Protein AF-A0A9D7MMZ5-F1 (afdb_monomer_lite)

Foldseek 3Di:
DQVVQQVQQDPVVVVVVDRGHPDHPDDPDDDDPDPVSVVVVLVCQLCVCVDDPHVVDVDSCVPLPHCNCCVPPVDDGPDDDDDPVVPPDPVVDDD

Secondary structure (DSSP, 8-state):
-HHHHHHTS-HHHHHTT----SS-S--------SHHHHHHHHHHHHHGGGSTT--S-SSGGG-TTSSHHHHHH----SS----TTT-S-TTSS--

pLDDT: mean 89.88, std 9.31, range [56.59, 97.06]

Sequence (95 aa):
MLNLLGESVTQHERRKKKKHNVFRPSEDIKEIMTEKFMRQKLNYMHKNPVSGKWKLAENYLDYIHSSARFYELGEEGVFHVYHYQEINNPAEFPP

Radius of gyration: 18.21 Å; chains: 1; bounding box: 32×30×43 Å

Structure (mmCIF, N/CA/C/O backbone):
data_AF-A0A9D7MMZ5-F1
#
_entry.id   AF-A0A9D7MMZ5-F1
#
loop_
_atom_site.group_PDB
_atom_site.id
_atom_site.type_symbol
_atom_site.label_atom_id
_atom_site.label_alt_id
_atom_site.label_comp_id
_atom_site.label_asym_id
_atom_site.label_entity_id
_atom_site.label_seq_id
_atom_site.pdbx_PDB_ins_code
_atom_site.Cartn_x
_atom_site.Cartn_y
_atom_site.Cartn_z
_atom_site.occupancy
_atom_site.B_iso_or_equiv
_atom_site.auth_seq_id
_atom_site.auth_comp_id
_atom_site.auth_asym_id
_atom_site.auth_atom_id
_atom_site.pdbx_PDB_model_num
ATOM 1 N N . MET A 1 1 ? -9.448 -7.998 21.918 1.00 75.19 1 MET A N 1
ATOM 2 C CA . MET A 1 1 ? -9.712 -7.203 20.696 1.00 75.19 1 MET A CA 1
ATOM 3 C C . MET A 1 1 ? -10.775 -6.131 20.924 1.00 75.19 1 MET A C 1
ATOM 5 O O . MET A 1 1 ? -10.462 -4.974 20.696 1.00 75.19 1 MET A O 1
ATOM 9 N N . LEU A 1 2 ? -11.977 -6.456 21.424 1.00 89.06 2 LEU A N 1
ATOM 10 C CA . LEU A 1 2 ? -13.026 -5.446 21.665 1.00 89.06 2 LEU A CA 1
ATOM 11 C C . LEU A 1 2 ? -12.604 -4.326 22.632 1.00 89.06 2 LEU A C 1
ATOM 13 O O . LEU A 1 2 ? -12.872 -3.167 22.343 1.00 89.06 2 LEU A O 1
ATOM 17 N N . ASN A 1 3 ? -11.864 -4.642 23.702 1.00 91.31 3 ASN A N 1
ATOM 18 C CA .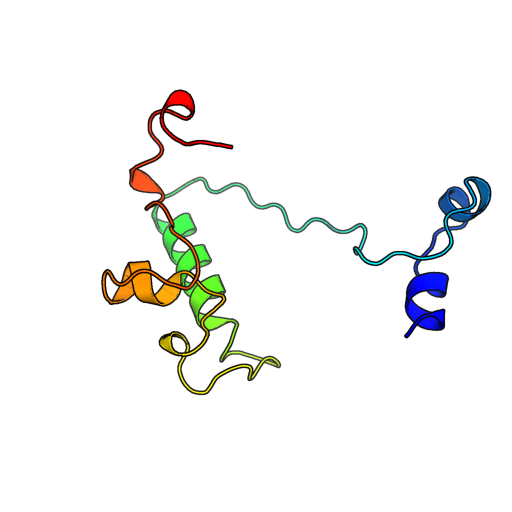 ASN A 1 3 ? -11.351 -3.622 24.631 1.00 91.31 3 ASN A CA 1
ATOM 19 C C . ASN A 1 3 ? -10.459 -2.589 23.924 1.00 91.31 3 ASN A C 1
ATOM 21 O O . ASN A 1 3 ? -10.714 -1.399 24.043 1.00 91.31 3 ASN A O 1
ATOM 25 N N . LEU A 1 4 ? -9.512 -3.038 23.091 1.00 91.69 4 LEU A N 1
ATOM 26 C CA . LEU A 1 4 ? -8.630 -2.165 22.303 1.00 91.69 4 LEU A CA 1
ATOM 27 C C . LEU A 1 4 ? -9.419 -1.229 21.373 1.00 91.69 4 LEU A C 1
ATOM 29 O O . LEU A 1 4 ? -9.133 -0.038 21.286 1.00 91.69 4 LEU A O 1
ATOM 33 N N . LEU A 1 5 ? -10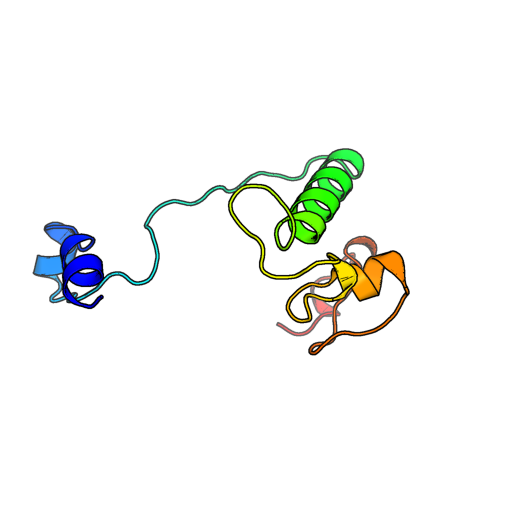.422 -1.767 20.672 1.00 92.56 5 LEU A N 1
ATOM 34 C CA . LEU A 1 5 ? -11.268 -0.969 19.779 1.00 92.56 5 LEU A CA 1
ATOM 35 C C . LEU A 1 5 ? -12.168 -0.007 20.563 1.00 92.56 5 LEU A C 1
ATOM 37 O O . LEU A 1 5 ? -12.568 1.029 20.042 1.00 92.56 5 LEU A O 1
ATOM 41 N N . GLY A 1 6 ? -12.526 -0.363 21.795 1.00 94.06 6 GLY A N 1
ATOM 42 C CA . GLY A 1 6 ? -13.284 0.489 22.697 1.00 94.06 6 GLY A CA 1
ATOM 43 C C . GLY A 1 6 ? -12.426 1.623 23.239 1.00 94.06 6 GLY A C 1
ATOM 44 O O . GLY A 1 6 ? -12.889 2.755 23.295 1.00 94.06 6 GLY A O 1
ATOM 45 N N . GLU A 1 7 ? -11.176 1.348 23.608 1.00 92.12 7 GLU A N 1
ATOM 46 C CA . GLU A 1 7 ? -10.197 2.321 24.108 1.00 92.12 7 GLU A CA 1
ATOM 47 C C . GLU A 1 7 ? -9.863 3.400 23.075 1.00 92.12 7 GLU A C 1
ATOM 49 O O . GLU A 1 7 ? -9.715 4.564 23.440 1.00 92.12 7 GLU A O 1
ATOM 54 N N . SER A 1 8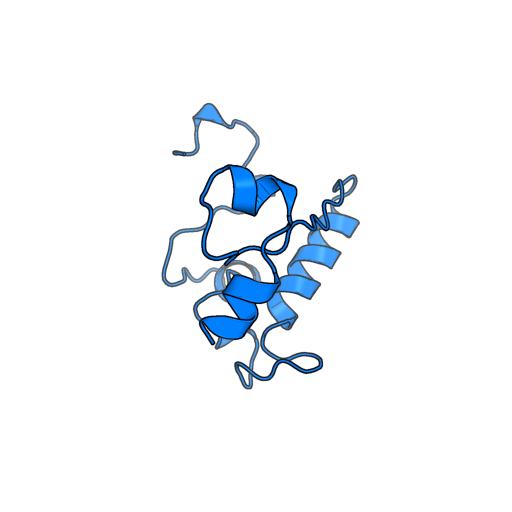 ? -9.841 3.057 21.784 1.00 91.00 8 SER A N 1
ATOM 55 C CA . SER A 1 8 ? -9.590 4.016 20.704 1.00 91.00 8 SER A CA 1
ATOM 56 C C . SER A 1 8 ? -10.753 4.983 20.426 1.00 91.00 8 SER A C 1
ATOM 58 O O . SER A 1 8 ? -10.607 5.869 19.582 1.00 91.00 8 SER A O 1
ATOM 60 N N . VAL A 1 9 ? -11.899 4.859 21.114 1.00 92.81 9 VAL A N 1
ATOM 61 C CA . VAL A 1 9 ? -13.032 5.795 20.998 1.00 92.81 9 VAL A CA 1
ATOM 62 C C . VAL A 1 9 ? -12.805 7.034 21.859 1.00 92.81 9 VAL A C 1
ATOM 64 O O . VAL A 1 9 ? -12.729 6.957 23.092 1.00 92.81 9 VAL A O 1
ATOM 67 N N . THR A 1 10 ? -12.777 8.198 21.209 1.00 91.50 10 THR A N 1
ATOM 68 C CA . THR A 1 10 ? -12.595 9.490 21.883 1.00 91.50 10 THR A CA 1
ATOM 69 C C . THR A 1 10 ? -13.787 9.836 22.783 1.00 91.50 10 THR A C 1
ATOM 71 O O . THR A 1 10 ? -14.915 9.387 22.569 1.00 91.50 10 THR A O 1
ATOM 74 N N . GLN A 1 11 ? -13.580 10.692 23.790 1.00 92.75 11 GLN A N 1
ATOM 75 C CA . GLN A 1 11 ? -14.661 11.115 24.691 1.00 92.75 11 GLN A CA 1
ATOM 76 C C . GLN A 1 11 ? -15.825 11.779 23.929 1.00 92.75 11 GLN A C 1
ATOM 78 O O . GLN A 1 11 ? -16.992 11.543 24.247 1.00 92.75 11 GLN A O 1
ATOM 83 N N . HIS A 1 12 ? -15.521 12.559 22.885 1.00 92.12 12 HIS A N 1
ATOM 84 C CA . HIS A 1 12 ? -16.527 13.175 22.019 1.00 92.12 12 HIS A CA 1
ATOM 85 C C . HIS A 1 12 ? -17.398 12.124 21.310 1.00 92.12 12 HIS A C 1
ATOM 87 O O . HIS A 1 12 ? -18.622 12.239 21.290 1.00 92.12 12 HIS A O 1
ATOM 93 N N . GLU A 1 13 ? -16.792 11.066 20.772 1.00 93.31 13 GLU A N 1
ATOM 94 C CA . GLU A 1 13 ? -17.517 9.985 20.098 1.00 93.31 13 GLU A CA 1
ATOM 95 C C . GLU A 1 13 ? -18.339 9.126 21.069 1.00 93.31 13 GLU A C 1
ATOM 97 O O . GLU A 1 13 ? -19.448 8.704 20.731 1.00 93.31 13 GLU A O 1
ATOM 102 N N . ARG A 1 14 ? -17.858 8.927 22.304 1.00 94.38 14 ARG A N 1
ATOM 103 C CA . ARG A 1 14 ? -18.627 8.236 23.354 1.00 94.38 14 ARG A CA 1
ATOM 104 C C . ARG A 1 14 ? -19.925 8.962 23.686 1.00 94.38 14 ARG A C 1
ATOM 106 O O . ARG A 1 14 ? -20.947 8.310 23.890 1.00 94.38 14 ARG A O 1
ATOM 113 N N . ARG A 1 15 ? -19.929 10.301 23.667 1.00 95.56 15 ARG A N 1
ATOM 114 C CA . ARG A 1 15 ? -21.157 11.103 23.846 1.00 95.56 15 ARG A CA 1
ATOM 115 C C . ARG A 1 15 ? -22.189 10.840 22.745 1.00 95.56 15 ARG A C 1
ATOM 117 O O . ARG A 1 15 ? -23.383 10.936 23.003 1.00 95.56 15 ARG A O 1
ATOM 124 N N . LYS A 1 16 ? -21.742 10.436 21.551 1.00 95.31 16 LYS A N 1
ATOM 125 C CA . LYS A 1 16 ? -22.591 9.986 20.432 1.00 95.31 16 LYS A CA 1
ATOM 126 C C . LYS A 1 16 ? -22.935 8.489 20.498 1.00 95.31 16 LYS A C 1
ATOM 128 O O . LYS A 1 16 ? -23.424 7.932 19.522 1.00 95.31 16 LYS A O 1
ATOM 133 N N . LYS A 1 17 ? -22.682 7.824 21.633 1.00 95.62 17 LYS A N 1
ATOM 134 C CA . LYS A 1 17 ? -22.900 6.383 21.864 1.00 95.62 17 LYS A CA 1
ATOM 135 C C . LYS A 1 17 ? -22.081 5.457 20.948 1.00 95.62 17 LYS A C 1
ATOM 137 O O . LYS A 1 17 ? -22.411 4.276 20.828 1.00 95.62 17 LYS A O 1
ATOM 142 N N . LYS A 1 18 ? -20.993 5.945 20.333 1.00 94.81 18 LYS A N 1
ATOM 143 C CA . LYS A 1 18 ? -20.054 5.090 19.589 1.00 94.81 18 LYS A CA 1
ATOM 144 C C . LYS A 1 18 ? -19.342 4.151 20.567 1.00 94.81 18 LYS A C 1
ATOM 146 O O . LYS A 1 18 ? -18.860 4.597 21.606 1.00 94.81 18 LYS A O 1
ATOM 151 N N . LYS A 1 19 ? -19.296 2.854 20.245 1.00 94.81 19 LYS A N 1
ATOM 152 C CA . LYS A 1 19 ? -18.733 1.817 21.132 1.00 94.81 19 LYS A CA 1
ATOM 153 C C . LYS A 1 19 ? -17.308 1.407 20.771 1.00 94.81 19 LYS A C 1
ATOM 155 O O . LYS A 1 19 ? -16.540 1.111 21.676 1.00 94.81 19 LYS A O 1
ATOM 160 N N . HIS A 1 20 ? -16.966 1.399 19.482 1.00 95.31 20 HIS A N 1
ATOM 161 C CA . HIS A 1 20 ? -15.685 0.894 18.990 1.00 95.31 20 HIS A CA 1
ATOM 162 C C . HIS A 1 20 ? -15.197 1.683 17.766 1.00 95.31 20 HIS A C 1
ATOM 164 O O . HIS A 1 20 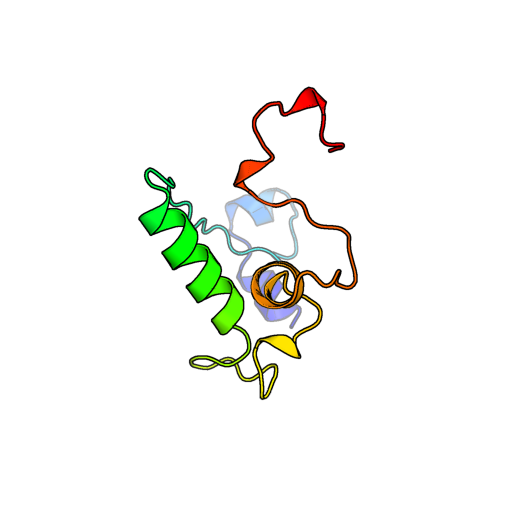? -16.012 2.125 16.952 1.00 95.31 20 HIS A O 1
ATOM 170 N N . ASN A 1 21 ? -13.876 1.805 17.620 1.00 92.62 21 ASN A N 1
ATOM 171 C CA . ASN A 1 21 ? -13.195 2.360 16.452 1.00 92.62 21 ASN A CA 1
ATOM 172 C C . ASN A 1 21 ? -12.386 1.264 15.750 1.00 92.62 21 ASN A C 1
ATOM 174 O O . ASN A 1 21 ? -11.363 0.818 16.263 1.00 92.62 21 ASN A O 1
ATOM 178 N N . VAL A 1 22 ? -12.854 0.844 14.569 1.00 90.62 22 VAL A N 1
ATOM 179 C CA . VAL A 1 22 ? -12.123 -0.082 13.682 1.00 90.62 22 VAL A CA 1
ATOM 180 C C . VAL A 1 22 ? -11.038 0.665 12.906 1.00 90.62 22 VAL A C 1
ATOM 182 O O . VAL A 1 22 ? -9.913 0.186 12.788 1.00 90.62 22 VAL A O 1
ATOM 185 N N . PHE A 1 23 ? -11.361 1.866 12.427 1.00 88.31 23 PHE A N 1
ATOM 186 C CA . PHE A 1 23 ? -10.432 2.722 11.698 1.00 88.31 23 PHE A CA 1
ATOM 187 C C . PHE A 1 23 ? -9.681 3.650 12.648 1.00 88.31 23 PHE A C 1
ATOM 189 O O . PHE A 1 23 ? -10.242 4.163 13.620 1.00 88.31 23 PHE A O 1
ATOM 196 N N . ARG A 1 24 ? -8.402 3.881 12.349 1.00 82.44 24 ARG A N 1
ATOM 197 C CA . ARG A 1 24 ? -7.612 4.914 13.021 1.00 82.44 24 ARG A CA 1
ATOM 198 C C . ARG A 1 24 ? -7.980 6.276 12.420 1.00 82.44 24 ARG A C 1
ATOM 200 O O . ARG A 1 24 ? -8.111 6.355 11.205 1.00 82.44 24 ARG A O 1
ATOM 207 N N . PRO A 1 25 ? -8.098 7.345 13.223 1.00 74.69 25 PRO A N 1
ATOM 208 C CA . PRO A 1 25 ? -8.471 8.683 12.749 1.00 74.69 25 PRO A CA 1
ATOM 209 C C . PRO A 1 25 ? -7.310 9.432 12.062 1.00 74.69 25 PRO A C 1
ATOM 211 O O . PRO A 1 25 ? -7.253 10.654 12.102 1.00 74.69 25 PRO A O 1
ATOM 214 N N . SER A 1 26 ? -6.342 8.706 11.502 1.00 78.06 26 SER A N 1
ATOM 215 C CA . SER A 1 26 ? -5.153 9.258 10.854 1.00 78.06 26 SER A CA 1
ATOM 216 C C . SER A 1 26 ? -5.219 8.947 9.368 1.00 78.06 26 SER A C 1
ATOM 218 O O . SER A 1 26 ? -5.518 7.819 8.978 1.00 78.06 26 SER A O 1
ATOM 220 N N . GLU A 1 27 ? -4.914 9.960 8.566 1.00 73.56 27 GLU A N 1
ATOM 221 C CA . GLU A 1 27 ? -4.865 9.872 7.115 1.00 73.56 27 GLU A CA 1
ATOM 222 C C . GLU A 1 27 ? -3.448 10.225 6.653 1.00 73.56 27 GLU A C 1
ATOM 224 O O . GLU A 1 27 ? -2.977 11.341 6.859 1.00 73.56 27 GLU A O 1
ATOM 229 N N . ASP A 1 28 ? -2.759 9.274 6.024 1.00 83.38 28 ASP A N 1
ATOM 230 C CA . ASP A 1 28 ? -1.465 9.509 5.373 1.00 83.38 28 ASP A CA 1
ATOM 231 C C . ASP A 1 28 ? -1.673 9.858 3.892 1.00 83.38 28 ASP A C 1
ATOM 233 O O . ASP A 1 28 ? -1.156 9.199 2.987 1.00 83.38 28 ASP A O 1
ATOM 237 N N . ILE A 1 29 ? -2.457 10.906 3.631 1.00 90.06 29 ILE A N 1
ATOM 238 C CA . ILE A 1 29 ? -2.727 11.365 2.266 1.00 90.06 29 ILE A CA 1
ATOM 239 C C . ILE A 1 29 ? -1.484 12.067 1.717 1.00 90.06 29 ILE A C 1
ATOM 241 O O . ILE A 1 29 ? -0.894 12.944 2.357 1.00 90.06 29 ILE A O 1
ATOM 245 N N . LYS A 1 30 ? -1.072 11.660 0.515 1.00 89.44 30 LYS A N 1
ATOM 246 C CA . LYS A 1 30 ? 0.038 12.260 -0.227 1.00 89.44 30 LYS A CA 1
ATOM 247 C C . LYS A 1 30 ? -0.401 12.506 -1.660 1.00 89.44 30 LYS A C 1
ATOM 249 O O . LYS A 1 30 ? -0.803 11.574 -2.349 1.00 89.44 30 LYS A O 1
ATOM 254 N N . GLU A 1 31 ? -0.287 13.752 -2.091 1.00 92.94 31 GLU A N 1
ATOM 255 C CA . GLU A 1 31 ? -0.553 14.137 -3.470 1.00 92.94 31 GLU A CA 1
ATOM 256 C C . GLU A 1 31 ? 0.528 13.572 -4.401 1.00 92.94 31 GLU A C 1
ATOM 258 O O . GLU A 1 31 ? 1.726 13.655 -4.112 1.00 92.94 31 GLU A O 1
ATOM 263 N N . ILE A 1 32 ? 0.108 12.972 -5.516 1.00 93.12 32 ILE A N 1
ATOM 264 C CA . ILE A 1 32 ? 1.005 12.384 -6.509 1.00 93.12 32 ILE A CA 1
ATOM 265 C C . ILE A 1 32 ? 1.205 13.385 -7.645 1.00 93.12 32 ILE A C 1
ATOM 267 O O . ILE A 1 32 ? 0.388 13.488 -8.549 1.00 93.12 32 ILE A O 1
ATOM 271 N N . MET A 1 33 ? 2.326 14.105 -7.598 1.00 92.31 33 MET A N 1
ATOM 272 C CA . MET A 1 33 ? 2.617 15.181 -8.558 1.00 92.31 33 MET A CA 1
ATOM 273 C C . MET A 1 33 ? 3.370 14.725 -9.810 1.00 92.31 33 MET A C 1
ATOM 275 O O . MET A 1 33 ? 3.493 15.480 -10.768 1.00 92.31 33 MET A O 1
ATOM 279 N N . THR A 1 34 ? 3.955 13.523 -9.799 1.00 95.12 34 THR A N 1
ATOM 280 C CA . THR A 1 34 ? 4.768 13.027 -10.919 1.00 95.12 34 THR A CA 1
ATOM 281 C C . THR A 1 34 ? 4.593 11.529 -11.109 1.00 95.12 34 THR A C 1
ATOM 283 O O . THR A 1 34 ? 4.400 10.786 -10.144 1.00 95.12 34 THR A O 1
ATOM 286 N N . GLU A 1 35 ? 4.769 11.066 -12.345 1.00 94.00 35 GLU A N 1
ATOM 287 C CA . GLU A 1 35 ? 4.775 9.637 -12.669 1.00 94.00 35 GLU A CA 1
ATOM 288 C C . GLU A 1 35 ? 5.865 8.882 -11.894 1.00 94.00 35 GLU A C 1
ATOM 290 O O . GLU A 1 35 ? 5.635 7.794 -11.368 1.00 94.00 35 GLU A O 1
ATOM 295 N N . LYS A 1 36 ? 7.048 9.490 -11.739 1.00 96.19 36 LYS A N 1
ATOM 296 C CA . LYS A 1 36 ? 8.128 8.925 -10.921 1.00 96.19 36 LYS A CA 1
ATOM 297 C C . LYS A 1 36 ? 7.656 8.661 -9.490 1.00 96.19 36 LYS A C 1
ATOM 299 O O . LYS A 1 36 ? 7.943 7.599 -8.938 1.00 96.19 36 LYS A O 1
ATOM 304 N N . PHE A 1 37 ? 6.926 9.608 -8.898 1.00 95.31 37 PHE A N 1
ATOM 305 C CA . PHE A 1 37 ? 6.401 9.447 -7.548 1.00 95.31 37 PHE A CA 1
ATOM 306 C C . PHE A 1 37 ? 5.289 8.393 -7.485 1.00 95.31 37 PHE A C 1
ATOM 308 O O . PHE A 1 37 ? 5.285 7.579 -6.560 1.00 95.31 37 PHE A O 1
ATOM 315 N N . MET A 1 38 ? 4.422 8.334 -8.502 1.00 94.50 38 MET A N 1
ATOM 316 C CA . MET A 1 38 ? 3.409 7.284 -8.646 1.00 94.50 38 MET A CA 1
ATOM 317 C C . MET A 1 38 ? 4.046 5.891 -8.650 1.00 94.50 38 MET A C 1
ATOM 319 O O . MET A 1 38 ? 3.719 5.050 -7.815 1.00 94.50 38 MET A O 1
ATOM 323 N N . ARG A 1 39 ? 5.033 5.671 -9.526 1.00 95.44 39 ARG A N 1
ATOM 324 C CA . ARG A 1 39 ? 5.766 4.400 -9.633 1.00 95.44 39 ARG A CA 1
ATOM 325 C C . ARG A 1 39 ? 6.479 4.041 -8.335 1.00 95.44 39 ARG A C 1
ATOM 327 O O . ARG A 1 39 ? 6.445 2.891 -7.911 1.00 95.44 39 ARG A O 1
ATOM 334 N N . GLN A 1 40 ? 7.080 5.021 -7.659 1.00 96.44 40 GLN A N 1
ATOM 335 C CA . GLN A 1 40 ? 7.698 4.795 -6.353 1.00 96.44 40 GLN A CA 1
ATOM 336 C C . GLN A 1 40 ? 6.679 4.286 -5.320 1.00 96.44 40 GLN A C 1
ATOM 338 O O . GLN A 1 40 ? 6.990 3.367 -4.560 1.00 96.44 40 GLN A O 1
ATOM 343 N N . LYS A 1 41 ? 5.474 4.867 -5.277 1.00 95.19 41 LYS A N 1
ATOM 344 C CA . LYS A 1 41 ? 4.417 4.446 -4.348 1.00 95.19 41 LYS A CA 1
ATOM 345 C C . LYS A 1 41 ? 3.807 3.101 -4.720 1.00 95.19 41 LYS A C 1
ATOM 347 O O . LYS A 1 41 ? 3.642 2.283 -3.819 1.00 95.19 41 LYS A O 1
ATOM 352 N N . LEU A 1 42 ? 3.551 2.840 -6.002 1.00 95.69 42 LEU A N 1
ATOM 353 C CA . LEU A 1 42 ? 3.111 1.526 -6.484 1.00 95.69 42 LEU A CA 1
ATOM 354 C C . LEU A 1 42 ? 4.103 0.433 -6.075 1.00 95.69 42 LEU A C 1
ATOM 356 O O . LEU A 1 42 ? 3.719 -0.504 -5.381 1.00 95.69 42 LEU A O 1
ATOM 360 N N . ASN A 1 43 ? 5.393 0.626 -6.362 1.00 96.44 43 ASN A N 1
ATOM 361 C CA . ASN A 1 43 ? 6.440 -0.328 -5.994 1.00 96.44 43 ASN A CA 1
ATOM 362 C C . ASN A 1 43 ? 6.524 -0.558 -4.480 1.00 96.44 43 ASN A C 1
ATOM 364 O O . ASN A 1 43 ? 6.750 -1.682 -4.035 1.00 96.44 43 ASN A O 1
ATOM 368 N N . TYR A 1 44 ? 6.355 0.496 -3.677 1.00 95.38 44 TYR A N 1
ATOM 369 C CA . TYR A 1 44 ? 6.291 0.366 -2.223 1.00 95.38 44 TYR A CA 1
ATOM 370 C C . TYR A 1 44 ? 5.088 -0.486 -1.794 1.00 95.38 44 TYR A C 1
ATOM 372 O O . TYR A 1 44 ? 5.257 -1.450 -1.052 1.00 95.38 44 TYR A O 1
ATOM 380 N N . MET A 1 45 ? 3.888 -0.177 -2.298 1.00 95.38 45 MET A N 1
ATOM 381 C CA . MET A 1 45 ? 2.665 -0.915 -1.973 1.00 95.38 45 MET A CA 1
ATOM 382 C C . MET A 1 45 ? 2.750 -2.385 -2.385 1.00 95.38 45 MET A C 1
ATOM 384 O O . MET A 1 45 ? 2.406 -3.251 -1.585 1.00 95.38 45 MET A O 1
ATOM 388 N N . HIS A 1 46 ? 3.260 -2.676 -3.584 1.00 96.88 46 HIS A N 1
ATOM 389 C CA . HIS A 1 46 ? 3.428 -4.044 -4.070 1.00 96.88 46 HIS A CA 1
ATOM 390 C C . HIS A 1 46 ? 4.410 -4.845 -3.226 1.00 96.88 46 HIS A C 1
ATOM 392 O O . HIS A 1 46 ? 4.161 -6.018 -2.998 1.00 96.88 46 HIS A O 1
ATOM 398 N N . LYS A 1 47 ? 5.476 -4.224 -2.705 1.00 96.75 47 LYS A N 1
ATOM 399 C CA . LYS A 1 47 ? 6.487 -4.896 -1.870 1.00 96.75 47 LYS A CA 1
ATOM 400 C C . LYS A 1 47 ? 6.126 -4.973 -0.384 1.00 96.75 47 LYS A C 1
ATOM 402 O O . LYS A 1 47 ? 6.753 -5.748 0.340 1.00 96.75 47 LYS A O 1
ATOM 407 N N . ASN A 1 48 ? 5.130 -4.223 0.090 1.00 95.94 48 ASN A N 1
ATOM 408 C CA . ASN A 1 48 ? 4.698 -4.245 1.494 1.00 95.94 48 ASN A CA 1
ATOM 409 C C . ASN A 1 48 ? 4.387 -5.645 2.058 1.00 95.94 48 ASN A C 1
ATOM 411 O O . ASN A 1 48 ? 4.764 -5.881 3.205 1.00 95.94 48 ASN A O 1
ATOM 415 N N . PRO A 1 49 ? 3.757 -6.582 1.318 1.00 96.94 49 PRO A N 1
ATOM 416 C CA . PRO A 1 49 ? 3.452 -7.917 1.835 1.00 96.94 49 PRO A CA 1
ATOM 417 C C . PRO A 1 49 ? 4.681 -8.738 2.245 1.00 96.94 49 PRO A C 1
ATOM 419 O O . PRO A 1 49 ? 4.540 -9.652 3.051 1.00 96.94 49 PRO A O 1
ATOM 422 N N . VAL A 1 50 ? 5.868 -8.415 1.721 1.00 96.56 50 VAL A N 1
ATOM 423 C CA . VAL A 1 50 ? 7.125 -9.145 1.979 1.00 96.56 50 VAL A CA 1
ATOM 424 C C . VAL A 1 50 ? 8.172 -8.309 2.722 1.00 96.56 50 VAL A C 1
ATOM 426 O O . VAL A 1 50 ? 9.309 -8.745 2.890 1.00 96.56 50 VAL A O 1
ATOM 429 N N . SER A 1 51 ? 7.828 -7.081 3.124 1.00 93.69 51 SER A N 1
ATOM 430 C CA . SER A 1 51 ? 8.789 -6.097 3.630 1.00 93.69 51 SER A CA 1
ATOM 431 C C . SER A 1 51 ? 8.531 -5.678 5.077 1.00 93.69 51 SER A C 1
ATOM 433 O O . SER A 1 51 ? 7.400 -5.493 5.534 1.00 93.69 51 SER A O 1
ATOM 435 N N . GLY A 1 52 ? 9.622 -5.386 5.787 1.00 87.00 52 GLY A N 1
ATOM 436 C CA . GLY A 1 52 ? 9.579 -4.846 7.142 1.00 87.00 52 GLY A CA 1
ATOM 437 C C . GLY A 1 52 ? 9.034 -5.861 8.144 1.00 87.00 52 GLY A C 1
ATOM 438 O O . GLY A 1 52 ? 9.458 -7.010 8.175 1.00 87.00 52 GLY A O 1
ATOM 439 N N . LYS A 1 53 ? 8.095 -5.426 8.989 1.00 87.44 53 LYS A N 1
ATOM 440 C CA . LYS A 1 53 ? 7.446 -6.307 9.977 1.00 87.44 53 LYS A CA 1
ATOM 441 C C . LYS A 1 53 ? 6.369 -7.214 9.374 1.00 87.44 53 LYS A C 1
ATOM 443 O O . LYS A 1 53 ? 5.786 -8.021 10.092 1.00 87.44 53 LYS A O 1
ATOM 448 N N . TRP A 1 54 ? 6.044 -7.015 8.102 1.00 79.56 54 TRP A N 1
ATOM 449 C CA . TRP A 1 54 ? 4.985 -7.732 7.418 1.00 79.56 54 TRP A CA 1
ATOM 450 C C . TRP A 1 54 ? 5.626 -8.819 6.555 1.00 79.56 54 TRP A C 1
ATOM 452 O O . TRP A 1 54 ? 6.452 -8.533 5.695 1.00 79.56 54 TRP A O 1
ATOM 462 N N . LYS A 1 55 ? 5.265 -10.071 6.832 1.00 89.75 55 LYS A N 1
ATOM 463 C CA . LYS A 1 55 ? 5.704 -11.259 6.095 1.00 89.75 55 LYS A CA 1
ATOM 464 C C . LYS A 1 55 ? 4.469 -12.082 5.730 1.00 89.75 55 LYS A C 1
ATOM 466 O O . LYS A 1 55 ? 4.233 -13.160 6.262 1.00 89.75 55 LYS A O 1
ATOM 471 N N . LEU A 1 56 ? 3.608 -11.469 4.922 1.00 95.69 56 LEU A N 1
ATOM 472 C CA . LEU A 1 56 ? 2.326 -12.024 4.486 1.00 95.69 56 LEU A CA 1
ATOM 473 C C . LEU A 1 56 ? 2.487 -13.001 3.311 1.00 95.69 56 LEU A C 1
ATOM 475 O O . LEU A 1 56 ? 1.596 -13.809 3.079 1.00 95.69 56 LEU A O 1
ATOM 479 N N . ALA A 1 57 ? 3.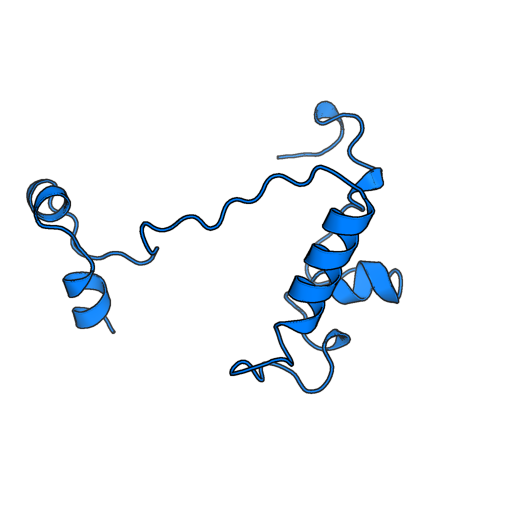606 -12.924 2.588 1.00 96.12 57 ALA A N 1
ATOM 480 C CA . ALA A 1 57 ? 3.995 -13.837 1.516 1.00 96.12 57 ALA A CA 1
ATOM 481 C C . ALA A 1 57 ? 5.532 -13.968 1.459 1.00 96.12 57 ALA A C 1
ATOM 483 O O . ALA A 1 57 ? 6.240 -13.171 2.078 1.00 96.12 57 ALA A O 1
ATOM 484 N N . GLU A 1 58 ? 6.049 -14.960 0.727 1.00 95.44 58 GLU A N 1
ATOM 485 C CA . GLU A 1 58 ? 7.494 -15.099 0.458 1.00 95.44 58 GLU A CA 1
ATOM 486 C C . GLU A 1 58 ? 7.900 -14.325 -0.810 1.00 95.44 58 GLU A C 1
ATOM 488 O O . GLU A 1 58 ? 8.929 -13.650 -0.820 1.00 95.44 58 GLU A O 1
ATOM 493 N N . ASN A 1 59 ? 7.062 -14.340 -1.854 1.00 96.19 59 ASN A N 1
ATOM 494 C CA . ASN A 1 59 ? 7.173 -13.450 -3.008 1.00 96.19 59 ASN A CA 1
ATOM 495 C C . ASN A 1 59 ? 6.011 -12.444 -3.012 1.00 96.19 59 ASN A C 1
ATOM 497 O O . ASN A 1 59 ? 4.869 -12.776 -2.701 1.00 96.19 59 ASN A O 1
ATOM 501 N N . TYR A 1 60 ? 6.287 -11.194 -3.380 1.00 96.50 60 TYR A N 1
ATOM 502 C CA . TYR A 1 60 ? 5.275 -10.139 -3.425 1.00 96.50 60 TYR A CA 1
ATOM 503 C C . TYR A 1 60 ? 4.200 -10.382 -4.496 1.00 96.50 60 T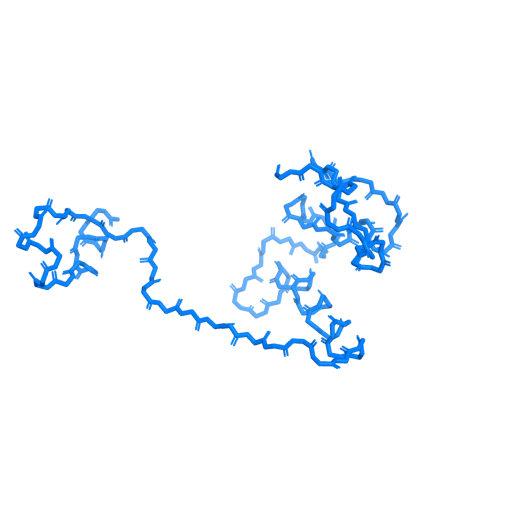YR A C 1
ATOM 505 O O . TYR A 1 60 ? 3.086 -9.874 -4.371 1.00 96.50 60 TYR A O 1
ATOM 513 N N . LEU A 1 61 ? 4.514 -11.199 -5.506 1.00 96.75 61 LEU A N 1
ATOM 514 C CA . LEU A 1 61 ? 3.569 -11.666 -6.517 1.00 96.75 61 LEU A CA 1
ATOM 515 C C . LEU A 1 61 ? 2.598 -12.733 -5.992 1.00 96.75 61 LEU A C 1
ATOM 517 O O . LEU A 1 61 ? 1.542 -12.910 -6.590 1.00 96.75 61 LEU A O 1
ATOM 521 N N . ASP A 1 62 ? 2.904 -13.401 -4.876 1.00 96.38 62 ASP A N 1
ATOM 522 C CA . ASP A 1 62 ? 2.042 -14.450 -4.307 1.00 96.38 62 ASP A CA 1
ATOM 523 C C . ASP A 1 62 ? 0.911 -13.866 -3.442 1.00 96.38 62 ASP A C 1
ATOM 525 O O . ASP A 1 62 ? -0.034 -14.563 -3.066 1.00 96.38 62 ASP A O 1
ATOM 529 N N . TYR A 1 63 ? 0.981 -12.575 -3.106 1.00 96.31 63 TYR A N 1
ATOM 530 C CA . TYR A 1 63 ? -0.034 -11.922 -2.289 1.00 96.31 63 TYR A CA 1
ATOM 531 C C . TYR A 1 63 ? -1.249 -11.518 -3.137 1.00 96.31 63 TYR A C 1
ATOM 533 O O . TYR A 1 63 ? -1.302 -10.426 -3.703 1.00 96.31 63 TYR A O 1
ATOM 541 N N . ILE A 1 64 ? -2.258 -12.394 -3.181 1.00 95.00 64 ILE A N 1
ATOM 542 C CA . ILE A 1 64 ? -3.456 -12.277 -4.040 1.00 95.00 64 ILE A CA 1
ATOM 543 C C . ILE A 1 64 ? -4.295 -11.005 -3.827 1.00 95.00 64 ILE A C 1
ATOM 545 O O . ILE A 1 64 ? -5.100 -10.643 -4.680 1.00 95.00 64 ILE A O 1
ATOM 549 N N . HIS A 1 65 ? -4.118 -10.318 -2.696 1.00 95.06 65 HIS A N 1
ATOM 550 C CA . HIS A 1 65 ? -4.809 -9.067 -2.370 1.00 95.06 65 HIS A CA 1
ATOM 551 C C . HIS A 1 65 ? -4.008 -7.825 -2.802 1.00 95.06 65 HIS A C 1
ATOM 553 O O . HIS A 1 65 ? -4.076 -6.778 -2.157 1.00 95.06 65 HIS A O 1
ATOM 559 N N . SER A 1 66 ? -3.212 -7.946 -3.865 1.00 95.31 66 SER A N 1
ATOM 560 C CA . SER A 1 66 ? -2.407 -6.876 -4.456 1.00 95.31 66 SER A CA 1
ATOM 561 C C . SER A 1 66 ? -2.549 -6.876 -5.975 1.00 95.31 66 SER A C 1
ATOM 563 O O . SER A 1 66 ? -2.695 -7.925 -6.596 1.00 95.31 66 SER A O 1
ATOM 565 N N . SER A 1 67 ? -2.432 -5.695 -6.583 1.00 96.75 67 SER A N 1
ATOM 566 C CA . SER A 1 67 ? -2.371 -5.530 -8.039 1.00 96.75 67 SER A CA 1
ATOM 567 C C . SER A 1 67 ? -0.988 -5.831 -8.633 1.00 96.75 67 SER A C 1
ATOM 569 O O . SER A 1 67 ? -0.783 -5.616 -9.822 1.00 96.75 67 SER A O 1
ATOM 571 N N . ALA A 1 68 ? -0.023 -6.311 -7.842 1.00 96.81 68 ALA A N 1
ATOM 572 C CA . ALA A 1 68 ? 1.355 -6.526 -8.294 1.00 96.81 68 ALA A CA 1
ATOM 573 C C . ALA A 1 68 ? 1.450 -7.413 -9.548 1.00 96.81 68 ALA A C 1
ATOM 575 O O . ALA A 1 68 ? 2.167 -7.074 -10.483 1.00 96.81 68 ALA A O 1
ATOM 576 N N . ARG A 1 69 ? 0.678 -8.506 -9.605 1.00 96.50 69 ARG A N 1
ATOM 577 C CA . ARG A 1 69 ? 0.651 -9.419 -10.764 1.00 96.50 69 ARG A CA 1
ATOM 578 C C . ARG A 1 69 ? 0.158 -8.745 -12.043 1.00 96.50 69 ARG A C 1
ATOM 580 O O . ARG A 1 69 ? 0.709 -9.007 -13.105 1.00 96.50 69 ARG A O 1
ATOM 587 N N . PHE A 1 70 ? -0.806 -7.834 -11.935 1.00 97.06 70 PHE A N 1
ATOM 588 C CA . PHE A 1 70 ? -1.286 -7.070 -13.085 1.00 97.06 70 PHE A CA 1
ATOM 589 C C . PHE A 1 70 ? -0.170 -6.199 -13.672 1.00 97.06 70 PHE A C 1
ATOM 591 O O . PHE A 1 70 ? 0.048 -6.213 -14.877 1.00 97.06 70 PHE A O 1
ATOM 598 N N . TYR A 1 71 ? 0.588 -5.496 -12.825 1.00 96.19 71 TYR A N 1
ATOM 599 C CA . TYR A 1 71 ? 1.664 -4.613 -13.292 1.00 96.19 71 TYR A CA 1
ATOM 600 C C . TYR A 1 71 ? 2.913 -5.366 -13.775 1.00 96.19 71 TYR A C 1
ATOM 602 O O . TYR A 1 71 ? 3.562 -4.907 -14.709 1.00 96.19 71 TYR A O 1
ATOM 610 N N . GLU A 1 72 ? 3.264 -6.492 -13.149 1.00 96.50 72 GLU A N 1
ATOM 611 C CA . GLU A 1 72 ? 4.507 -7.222 -13.453 1.00 96.50 72 GLU A CA 1
ATOM 612 C C . GLU A 1 72 ? 4.329 -8.316 -14.513 1.00 96.50 72 GLU A C 1
ATOM 614 O O . GLU A 1 72 ? 5.246 -8.575 -15.288 1.00 96.50 72 GLU A O 1
ATOM 619 N N . LEU A 1 73 ? 3.164 -8.970 -14.549 1.00 96.12 73 LEU A N 1
ATOM 620 C CA . LEU A 1 73 ? 2.898 -10.132 -15.406 1.00 96.12 73 LEU A CA 1
ATOM 621 C C . LEU A 1 73 ? 1.754 -9.901 -16.405 1.00 96.12 73 LEU A C 1
ATOM 623 O O . LEU A 1 73 ? 1.561 -10.723 -17.295 1.00 96.12 73 LEU A O 1
ATOM 627 N N . GLY A 1 74 ? 0.989 -8.809 -16.277 1.00 95.38 74 GLY A N 1
ATOM 628 C CA . GLY A 1 74 ? -0.217 -8.582 -17.083 1.00 95.38 74 GLY A CA 1
ATOM 629 C C . GLY A 1 74 ? -1.384 -9.500 -16.708 1.00 95.38 74 GLY A C 1
ATOM 630 O O . GLY A 1 74 ? -2.320 -9.658 -17.486 1.00 95.38 74 GLY A O 1
ATOM 631 N N . GLU A 1 75 ? -1.327 -10.134 -15.535 1.00 95.31 75 GLU A N 1
ATOM 632 C CA . GLU A 1 75 ? -2.308 -11.124 -15.091 1.00 95.31 75 GLU A CA 1
ATOM 633 C C . GLU A 1 75 ? -3.301 -10.509 -14.101 1.00 95.31 75 GLU A C 1
ATOM 635 O O . GLU A 1 75 ? -2.908 -9.832 -13.144 1.00 95.31 75 GLU A O 1
ATOM 640 N N . GLU A 1 76 ? -4.592 -10.783 -14.287 1.00 92.69 76 GLU A N 1
ATOM 641 C CA . GLU A 1 76 ? -5.617 -10.348 -13.340 1.00 92.69 76 GLU A CA 1
ATOM 642 C C . GLU A 1 76 ? -5.512 -11.085 -11.996 1.00 92.69 76 GLU A C 1
ATOM 644 O O . GLU A 1 76 ? -5.079 -12.238 -11.900 1.00 92.69 76 GLU A O 1
ATOM 649 N N . GLY A 1 77 ? -5.898 -10.377 -10.934 1.00 88.56 77 GLY A N 1
ATOM 650 C CA . GLY A 1 77 ? -5.997 -10.929 -9.588 1.00 88.56 77 GLY A CA 1
ATOM 651 C C . GLY A 1 77 ? -7.411 -11.406 -9.267 1.00 88.56 77 GLY A C 1
ATOM 652 O O . GLY A 1 77 ? -8.203 -11.745 -10.138 1.00 88.56 77 GLY A O 1
ATOM 653 N N . VAL A 1 78 ? -7.753 -11.381 -7.978 1.00 92.31 78 VAL A N 1
ATOM 654 C CA . VAL A 1 78 ? -9.113 -11.703 -7.501 1.00 92.31 78 VAL A CA 1
ATOM 655 C C . VAL A 1 78 ? -10.159 -10.706 -8.022 1.00 92.31 78 VAL A C 1
ATOM 657 O O . VAL A 1 78 ? -11.340 -11.031 -8.109 1.00 92.31 78 VAL A O 1
ATOM 660 N N . PHE A 1 79 ? -9.726 -9.492 -8.362 1.00 88.69 79 PHE A N 1
ATOM 661 C CA . PHE A 1 79 ? -10.569 -8.426 -8.884 1.00 88.69 79 PHE A CA 1
ATOM 662 C C . PHE A 1 79 ? -9.911 -7.798 -10.108 1.00 88.69 79 PHE A C 1
ATOM 664 O O . PHE A 1 79 ? -8.681 -7.712 -10.181 1.00 88.69 79 PHE A O 1
ATOM 671 N N . HIS A 1 80 ? -10.748 -7.324 -11.028 1.00 90.25 80 HIS A N 1
ATOM 672 C CA . HIS A 1 80 ? -10.307 -6.531 -12.163 1.00 90.25 80 HIS A CA 1
ATOM 673 C C . HIS A 1 80 ? -9.728 -5.197 -11.678 1.00 90.25 80 HIS A C 1
ATOM 675 O O . HIS A 1 80 ? -10.257 -4.570 -10.754 1.00 90.25 80 HIS A O 1
ATOM 681 N N . VAL A 1 81 ? -8.627 -4.775 -12.291 1.00 91.62 81 VAL A N 1
ATOM 682 C CA . VAL A 1 81 ? -7.930 -3.532 -11.962 1.00 91.62 81 VAL A CA 1
ATOM 683 C C . VAL A 1 81 ? -7.585 -2.793 -13.245 1.00 91.62 81 VAL A C 1
ATOM 685 O O . VAL A 1 81 ? -7.247 -3.412 -14.247 1.00 91.62 81 VAL A O 1
ATOM 688 N N . TYR A 1 82 ? -7.630 -1.467 -13.180 1.00 90.06 82 TYR A N 1
ATOM 689 C CA . TYR A 1 82 ? -7.255 -0.598 -14.289 1.00 90.06 82 TYR A CA 1
ATOM 690 C C . TYR A 1 82 ? -5.835 -0.079 -14.109 1.00 90.06 82 TYR A C 1
ATOM 692 O O . TYR A 1 82 ? -5.375 0.173 -12.983 1.00 90.06 82 TYR A O 1
ATOM 700 N N . HIS A 1 83 ? -5.134 0.115 -15.222 1.00 91.81 83 HIS A N 1
ATOM 701 C CA . HIS A 1 83 ? -3.839 0.768 -15.174 1.00 91.81 83 HIS A CA 1
ATOM 702 C C . HIS A 1 83 ? -4.043 2.262 -14.887 1.00 91.81 83 HIS A C 1
ATOM 704 O O . HIS A 1 83 ? -4.903 2.910 -15.476 1.00 91.81 83 HIS A O 1
ATOM 710 N N . TYR A 1 84 ? -3.238 2.862 -14.004 1.00 90.06 84 TYR A N 1
ATOM 711 C CA . TYR A 1 84 ? -3.465 4.261 -13.596 1.00 90.06 84 TYR A CA 1
ATOM 712 C C . TYR A 1 84 ? -3.369 5.275 -14.753 1.00 90.06 84 TYR A C 1
ATOM 714 O O . TYR A 1 84 ? -3.888 6.379 -14.642 1.00 90.06 84 TYR A O 1
ATOM 722 N N . GLN A 1 85 ? -2.702 4.911 -15.853 1.00 88.94 85 GLN A N 1
ATOM 723 C CA . GLN A 1 85 ? -2.593 5.744 -17.062 1.00 88.94 85 GLN A CA 1
ATOM 724 C C . GLN A 1 85 ? -3.830 5.677 -17.971 1.00 88.94 85 GLN A C 1
ATOM 726 O O . GLN A 1 85 ? -3.946 6.478 -18.895 1.00 88.94 85 GLN A O 1
ATOM 731 N N . GLU A 1 86 ? -4.746 4.740 -17.729 1.00 87.25 86 GLU A N 1
ATOM 732 C CA . GLU A 1 86 ? -6.000 4.618 -18.484 1.00 87.25 86 GLU A CA 1
ATOM 733 C C . GLU A 1 86 ? -7.064 5.591 -17.958 1.00 87.25 86 GLU A C 1
ATOM 735 O O . GLU A 1 86 ? -8.039 5.886 -18.644 1.00 87.25 86 GLU A O 1
ATOM 740 N N . ILE A 1 87 ? -6.850 6.159 -16.766 1.00 76.12 87 ILE A N 1
ATOM 741 C CA . ILE A 1 87 ? -7.774 7.080 -16.103 1.00 76.12 87 ILE A CA 1
ATOM 742 C C . ILE A 1 87 ? -7.620 8.485 -16.700 1.00 76.12 87 ILE A C 1
ATOM 744 O O . ILE A 1 87 ? -7.109 9.406 -16.068 1.00 76.12 87 ILE A O 1
ATOM 748 N N . ASN A 1 88 ? -8.056 8.650 -17.947 1.00 68.50 88 ASN A N 1
ATOM 749 C CA . ASN A 1 88 ? -8.146 9.957 -18.606 1.00 68.50 88 ASN A CA 1
ATOM 750 C C . ASN A 1 88 ? -9.581 10.508 -18.601 1.00 68.50 88 ASN A C 1
ATOM 752 O O . ASN A 1 88 ? -9.784 11.699 -18.833 1.00 68.50 88 ASN A O 1
ATOM 756 N N . ASN A 1 89 ? -10.571 9.662 -18.297 1.00 65.44 89 ASN A N 1
ATOM 757 C CA . ASN A 1 89 ? -11.975 10.040 -18.232 1.00 65.44 89 ASN A CA 1
ATOM 758 C C . ASN A 1 89 ? -12.708 9.261 -17.120 1.00 65.44 89 ASN A C 1
ATOM 760 O O . ASN A 1 89 ? -12.998 8.079 -17.291 1.00 65.44 89 ASN A O 1
ATOM 764 N N . PRO A 1 90 ? -13.049 9.892 -15.983 1.00 62.25 90 PRO A N 1
ATOM 765 C CA . PRO A 1 90 ? -13.716 9.208 -14.875 1.00 62.25 90 PRO A CA 1
ATOM 766 C C . PRO A 1 90 ? -15.135 8.712 -15.205 1.00 62.25 90 PRO A C 1
ATOM 768 O O . PRO A 1 90 ? -15.674 7.919 -14.445 1.00 62.25 90 PRO A O 1
ATOM 771 N N . ALA A 1 91 ? -15.741 9.134 -16.323 1.00 67.06 91 ALA A N 1
ATOM 772 C CA . ALA A 1 91 ? -17.039 8.619 -16.770 1.00 67.06 91 ALA A CA 1
ATOM 773 C C . ALA A 1 91 ? -16.967 7.210 -17.397 1.00 67.06 91 ALA A C 1
ATOM 775 O O . ALA A 1 91 ? -18.002 6.564 -17.544 1.00 67.06 91 ALA A O 1
ATOM 776 N N . GLU A 1 92 ? -15.775 6.740 -17.779 1.00 69.88 92 GLU A N 1
ATOM 777 C CA . GLU A 1 92 ? -15.569 5.430 -18.422 1.00 69.88 92 GLU A CA 1
ATOM 778 C C . GLU A 1 92 ? -15.334 4.293 -17.418 1.00 69.88 92 GLU A C 1
ATOM 780 O O . GLU A 1 92 ? -15.386 3.122 -17.791 1.00 69.88 92 GLU A O 1
ATOM 785 N N . PHE A 1 93 ? -15.134 4.618 -16.138 1.00 65.06 93 PHE A N 1
ATOM 786 C CA . PHE A 1 93 ? -14.875 3.639 -15.087 1.00 65.06 93 PHE A CA 1
ATOM 787 C C . PHE A 1 93 ? -16.059 3.591 -14.112 1.00 65.06 93 PHE A C 1
ATOM 789 O O . PHE A 1 93 ? -16.452 4.636 -13.586 1.00 65.06 93 PHE A O 1
ATOM 796 N N . PRO A 1 94 ? -16.662 2.412 -13.870 1.00 61.88 94 PRO A N 1
ATOM 797 C CA . PRO A 1 94 ? -17.738 2.289 -12.894 1.00 61.88 94 PRO A CA 1
ATOM 798 C C . PRO A 1 94 ? -17.228 2.625 -11.477 1.00 61.88 94 PRO A C 1
ATOM 800 O O . PRO A 1 94 ? -16.052 2.379 -11.192 1.00 61.88 94 PRO A O 1
ATOM 803 N N . PRO A 1 95 ? -18.087 3.194 -10.607 1.00 56.59 95 PRO A N 1
ATOM 804 C CA . PRO A 1 95 ? -17.737 3.510 -9.222 1.00 56.59 95 PRO A CA 1
ATOM 805 C C . PRO A 1 95 ? -17.448 2.268 -8.370 1.00 56.59 95 PRO A C 1
ATOM 807 O O . PRO A 1 95 ? -18.038 1.197 -8.648 1.00 56.59 95 PRO A O 1
#